Protein AF-A0A163W159-F1 (afdb_monomer)

Sequence (85 aa):
MDYDAHERTYEGFINFSKVGTIAVLTIVVCLIMFSFGGTAAIVFGWLMLIATMAASAIGLALGASGWIPPTIVFVLTGILAILTV

pLDDT: mean 96.31, std 3.41, range [77.31, 98.81]

Mean predicted aligned error: 2.77 Å

Structure (mmCIF, N/CA/C/O backbone):
data_AF-A0A163W159-F1
#
_entry.id   AF-A0A163W159-F1
#
loop_
_atom_site.group_PDB
_atom_site.id
_atom_site.type_symbol
_atom_site.label_atom_id
_atom_site.label_alt_id
_atom_site.label_comp_id
_atom_site.label_asym_id
_atom_site.label_entity_id
_atom_site.label_seq_id
_atom_site.pdbx_PDB_ins_code
_atom_site.Cartn_x
_atom_site.Cartn_y
_atom_site.Cartn_z
_atom_site.occupancy
_atom_site.B_iso_or_equiv
_atom_site.auth_seq_id
_atom_site.auth_comp_id
_atom_site.auth_asym_id
_atom_site.auth_atom_id
_atom_site.pdbx_PDB_model_num
ATOM 1 N N . MET A 1 1 ? -28.887 12.222 23.653 1.00 77.31 1 MET A N 1
ATOM 2 C CA . MET A 1 1 ? -28.394 11.920 22.295 1.00 77.31 1 MET A CA 1
ATOM 3 C C . MET A 1 1 ? -27.219 10.976 22.486 1.00 77.31 1 MET A C 1
ATOM 5 O O . MET A 1 1 ? -26.433 11.233 23.389 1.00 77.31 1 MET A O 1
ATOM 9 N N . ASP A 1 2 ? -27.200 9.838 21.793 1.00 87.94 2 ASP A N 1
ATOM 10 C CA . ASP A 1 2 ? -26.193 8.783 21.989 1.00 87.94 2 ASP A CA 1
ATOM 11 C C . ASP A 1 2 ? -24.874 9.194 21.317 1.00 87.94 2 ASP A C 1
ATOM 13 O O . ASP A 1 2 ? -24.626 8.896 20.148 1.00 87.94 2 ASP A O 1
ATOM 17 N N . TYR A 1 3 ? -24.077 9.981 22.042 1.00 91.56 3 TYR A N 1
ATOM 18 C CA . TYR A 1 3 ? -22.806 10.513 21.553 1.00 91.56 3 TYR A CA 1
ATOM 19 C C . TYR A 1 3 ? -21.776 9.412 21.285 1.00 91.56 3 TYR A C 1
ATOM 21 O O . TYR A 1 3 ? -21.020 9.531 20.324 1.00 91.56 3 TYR A O 1
ATOM 29 N N . ASP A 1 4 ? -21.807 8.318 22.046 1.00 90.69 4 ASP A N 1
ATOM 30 C CA . ASP A 1 4 ? -20.853 7.213 21.918 1.00 90.69 4 ASP A CA 1
ATOM 31 C C . ASP A 1 4 ? -20.988 6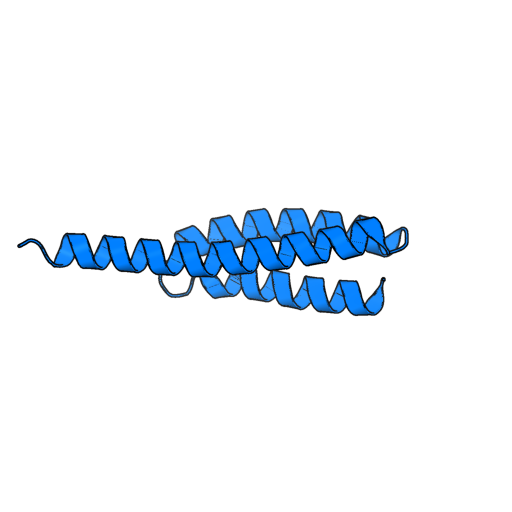.524 20.550 1.00 90.69 4 ASP A C 1
ATOM 33 O O . ASP A 1 4 ? -20.000 6.224 19.870 1.00 90.69 4 ASP A O 1
ATOM 37 N N . ALA A 1 5 ? -22.226 6.320 20.087 1.00 91.12 5 ALA A N 1
ATOM 38 C CA . ALA A 1 5 ? -22.484 5.776 18.756 1.00 91.12 5 ALA A CA 1
ATOM 39 C C . ALA A 1 5 ? -22.042 6.729 17.625 1.00 91.12 5 ALA A C 1
ATOM 41 O O . ALA A 1 5 ? -21.533 6.273 16.590 1.00 91.12 5 ALA A O 1
ATOM 42 N N . HIS A 1 6 ? -22.213 8.042 17.813 1.00 93.31 6 HIS A N 1
ATOM 43 C CA . HIS A 1 6 ? -21.762 9.052 16.854 1.00 93.31 6 HIS A CA 1
ATOM 44 C C . HIS A 1 6 ? -20.238 9.125 16.768 1.00 93.31 6 HIS A C 1
ATOM 46 O O . HIS A 1 6 ? -19.698 9.136 15.660 1.00 93.31 6 HIS A O 1
ATOM 52 N N . GLU A 1 7 ? -19.549 9.121 17.906 1.00 93.25 7 GLU A N 1
ATOM 53 C CA . GLU A 1 7 ? -18.092 9.203 17.969 1.00 93.25 7 GLU A CA 1
ATOM 54 C C . GLU A 1 7 ? -17.441 7.983 17.311 1.00 93.25 7 GLU A C 1
ATOM 56 O O . GLU A 1 7 ? -16.610 8.138 16.416 1.00 93.25 7 GLU A O 1
ATOM 61 N N . ARG A 1 8 ? -17.934 6.770 17.597 1.00 91.38 8 ARG A N 1
ATOM 62 C CA . ARG A 1 8 ? -17.453 5.541 16.940 1.00 91.38 8 ARG A CA 1
ATOM 63 C C . ARG A 1 8 ? -17.602 5.580 15.415 1.00 91.38 8 ARG A C 1
ATOM 65 O O . ARG A 1 8 ? -16.731 5.111 14.682 1.00 91.38 8 ARG A O 1
ATOM 72 N N . THR A 1 9 ? -18.715 6.121 14.920 1.00 93.06 9 THR A N 1
ATOM 73 C CA . THR A 1 9 ? -18.951 6.242 13.471 1.00 93.06 9 THR A CA 1
ATOM 74 C C . THR A 1 9 ? -18.025 7.286 12.849 1.00 93.06 9 THR A C 1
ATOM 76 O O . THR A 1 9 ? -17.477 7.062 11.769 1.00 93.06 9 THR A O 1
ATOM 79 N N . TYR A 1 10 ? -17.820 8.409 13.541 1.00 93.75 10 TYR A N 1
ATOM 80 C CA . TYR A 1 10 ? -16.916 9.470 13.113 1.00 93.75 10 TYR A CA 1
ATOM 81 C C . TYR A 1 10 ? -15.466 8.979 13.026 1.00 93.75 10 TYR A C 1
ATOM 83 O O . TYR A 1 10 ? -14.813 9.176 12.003 1.00 93.75 10 TYR A O 1
ATOM 91 N N . GLU A 1 11 ? -14.977 8.261 14.037 1.00 93.81 11 GLU A N 1
ATOM 92 C CA . GLU A 1 11 ? -13.639 7.661 14.015 1.00 93.81 11 GLU A CA 1
ATOM 93 C C . GLU A 1 11 ? -13.467 6.677 12.850 1.00 93.81 11 GLU A C 1
ATOM 95 O O . GLU A 1 11 ? -12.454 6.717 12.142 1.00 93.81 11 GLU A O 1
ATOM 100 N N . GLY A 1 12 ? -14.481 5.842 12.595 1.00 93.94 12 GLY A N 1
ATOM 101 C CA . GLY A 1 12 ? -14.505 4.935 11.448 1.00 93.94 12 GLY A CA 1
ATOM 102 C C . GLY A 1 12 ? -14.431 5.676 10.110 1.00 93.94 12 GLY A C 1
ATOM 103 O O . GLY A 1 12 ? -13.623 5.323 9.249 1.00 93.94 12 GLY A O 1
ATOM 104 N N . PHE A 1 13 ? -15.215 6.746 9.950 1.00 95.62 13 PHE A N 1
ATOM 105 C CA . PHE A 1 13 ? -15.189 7.601 8.762 1.00 95.62 13 PHE A CA 1
ATOM 106 C C . PHE A 1 13 ? -13.820 8.262 8.552 1.00 95.62 13 PHE A C 1
ATOM 108 O O . PHE A 1 13 ? -13.304 8.281 7.431 1.00 95.62 13 PHE A O 1
ATOM 115 N N . ILE A 1 14 ? -13.201 8.769 9.621 1.00 96.31 14 ILE A N 1
ATOM 116 C CA . ILE A 1 14 ? -11.872 9.385 9.557 1.00 96.31 14 ILE A CA 1
ATOM 117 C C . ILE A 1 14 ? -10.811 8.355 9.158 1.00 96.31 14 ILE A C 1
ATOM 119 O O . ILE A 1 14 ? -9.974 8.656 8.304 1.00 96.31 14 ILE A O 1
ATOM 123 N N . ASN A 1 15 ? -10.841 7.140 9.717 1.00 96.38 15 ASN A N 1
ATOM 124 C CA . ASN A 1 15 ? -9.905 6.089 9.315 1.00 96.38 15 ASN A CA 1
ATOM 125 C C . ASN A 1 15 ? -10.099 5.695 7.843 1.00 96.38 15 ASN A C 1
ATOM 127 O O . ASN A 1 15 ? -9.134 5.682 7.078 1.00 96.38 15 ASN A O 1
ATOM 131 N N . PHE A 1 16 ? -11.345 5.458 7.419 1.00 96.69 16 PHE A N 1
ATOM 132 C CA . PHE A 1 16 ? -11.663 5.142 6.025 1.00 96.69 16 PHE A CA 1
ATOM 133 C C . PHE A 1 16 ? -11.172 6.231 5.067 1.00 96.69 16 PHE A C 1
ATOM 135 O O . PHE A 1 16 ? -10.541 5.926 4.059 1.00 96.69 16 PHE A O 1
ATOM 142 N N . SER A 1 17 ? -11.390 7.502 5.410 1.00 97.38 17 SER A N 1
ATOM 143 C CA . SER A 1 17 ? -10.961 8.638 4.589 1.00 97.38 17 SER A CA 1
ATOM 144 C C . SER A 1 17 ? -9.438 8.707 4.455 1.00 97.38 17 SER A C 1
ATOM 146 O O . SER A 1 17 ? -8.929 8.901 3.350 1.00 97.38 17 SER A O 1
ATOM 148 N N . LYS A 1 18 ? -8.692 8.495 5.549 1.00 97.38 18 LYS A N 1
ATOM 149 C CA . LYS A 1 18 ? -7.219 8.451 5.526 1.00 97.38 18 LYS A CA 1
ATOM 150 C C . LYS A 1 18 ? -6.716 7.304 4.649 1.00 97.38 18 LYS A C 1
ATOM 152 O O . LYS A 1 18 ? -5.952 7.538 3.715 1.00 97.38 18 LYS A O 1
ATOM 157 N N . VAL A 1 19 ? -7.175 6.080 4.920 1.00 98.19 19 VAL A N 1
ATOM 158 C CA . VAL A 1 19 ? -6.766 4.872 4.185 1.00 98.19 19 VAL A CA 1
ATOM 159 C C . VAL A 1 19 ? -7.131 4.977 2.705 1.00 98.19 19 VAL A C 1
ATOM 161 O O . VAL A 1 19 ? -6.288 4.712 1.850 1.00 98.19 19 VAL A O 1
ATOM 164 N N . GLY A 1 20 ? -8.357 5.402 2.396 1.00 97.69 20 GLY A N 1
ATOM 165 C CA . GLY A 1 20 ? -8.850 5.560 1.031 1.00 97.69 20 GLY A CA 1
ATOM 166 C C . GLY A 1 20 ? -8.073 6.611 0.243 1.00 97.69 20 GLY A C 1
ATOM 167 O O . GLY A 1 20 ? -7.685 6.354 -0.894 1.00 97.69 20 GLY A O 1
ATOM 168 N N . THR A 1 21 ? -7.760 7.756 0.857 1.00 98.38 21 THR A N 1
ATOM 169 C CA . THR A 1 21 ? -6.948 8.802 0.213 1.00 98.38 21 THR A CA 1
ATOM 170 C C . THR A 1 21 ? -5.568 8.270 -0.170 1.00 98.38 21 THR A C 1
ATOM 172 O O . THR A 1 21 ? -5.139 8.424 -1.312 1.00 98.38 21 THR A O 1
ATOM 175 N N . ILE A 1 22 ? -4.886 7.588 0.755 1.00 98.50 22 ILE A N 1
ATOM 176 C CA . ILE A 1 22 ? -3.556 7.019 0.496 1.00 98.50 22 ILE A CA 1
ATOM 177 C C . ILE A 1 22 ? -3.624 5.922 -0.576 1.00 98.50 22 ILE A C 1
ATOM 179 O O . ILE A 1 22 ? -2.754 5.850 -1.447 1.00 98.50 22 ILE A O 1
ATOM 183 N N . ALA A 1 23 ? -4.671 5.093 -0.555 1.00 98.50 23 ALA A N 1
ATOM 184 C CA . ALA A 1 23 ? -4.883 4.059 -1.562 1.00 98.50 23 ALA A CA 1
ATOM 185 C C . ALA A 1 23 ? -5.019 4.662 -2.966 1.00 98.50 23 ALA A C 1
ATOM 187 O O . ALA A 1 23 ? -4.325 4.231 -3.883 1.00 98.50 23 ALA A O 1
ATOM 188 N N . VAL A 1 24 ? -5.846 5.702 -3.121 1.00 98.69 24 VAL A N 1
ATOM 189 C CA . VAL A 1 24 ? -6.031 6.401 -4.403 1.00 98.69 24 VAL A CA 1
ATOM 190 C C . VAL A 1 24 ? -4.722 7.018 -4.886 1.00 98.69 24 VAL A C 1
ATOM 192 O O . VAL A 1 24 ? -4.360 6.828 -6.045 1.00 98.69 24 VAL A O 1
ATOM 195 N N . LEU A 1 25 ? -3.976 7.700 -4.011 1.00 98.75 25 LEU A N 1
ATOM 196 C CA . LEU A 1 25 ? -2.668 8.257 -4.370 1.00 98.75 25 LEU A CA 1
ATOM 197 C C . LEU A 1 25 ? -1.703 7.167 -4.846 1.00 98.75 25 LEU A C 1
ATOM 199 O O . LEU A 1 25 ? -1.035 7.342 -5.861 1.00 98.75 25 LEU A O 1
ATOM 203 N N . THR A 1 26 ? -1.669 6.023 -4.162 1.00 98.81 26 THR A N 1
ATOM 204 C CA . THR A 1 26 ? -0.807 4.904 -4.565 1.00 98.81 26 THR A CA 1
ATOM 205 C C . THR A 1 26 ? -1.223 4.327 -5.915 1.00 98.81 26 THR A C 1
ATOM 207 O O . THR A 1 26 ? -0.365 4.085 -6.758 1.00 98.81 26 THR A O 1
ATOM 210 N N . ILE A 1 27 ? -2.529 4.183 -6.167 1.00 98.75 27 ILE A N 1
ATOM 211 C CA . ILE A 1 27 ? -3.055 3.733 -7.463 1.00 98.75 27 ILE A CA 1
ATOM 212 C C . ILE A 1 27 ? -2.629 4.690 -8.580 1.00 98.75 27 ILE A C 1
ATOM 214 O O . ILE A 1 27 ? -2.192 4.230 -9.630 1.00 98.75 27 ILE A O 1
ATOM 218 N N . VAL A 1 28 ? -2.698 6.006 -8.358 1.00 98.69 28 VAL A N 1
ATOM 219 C CA . VAL A 1 28 ? -2.234 6.998 -9.342 1.00 98.69 28 VAL A CA 1
ATOM 220 C C . VAL A 1 28 ? -0.741 6.827 -9.637 1.00 98.69 28 VAL A C 1
ATOM 222 O O . VAL A 1 28 ? -0.354 6.857 -10.803 1.00 98.69 28 VAL A O 1
ATOM 225 N N . VAL A 1 29 ? 0.097 6.576 -8.627 1.00 98.62 29 VAL A N 1
ATOM 226 C CA . VAL A 1 29 ? 1.527 6.299 -8.852 1.00 98.62 29 VAL A CA 1
ATOM 227 C C . VAL A 1 29 ? 1.728 4.992 -9.628 1.00 98.62 29 VAL A C 1
ATOM 229 O O . VAL A 1 29 ? 2.514 4.968 -10.571 1.00 98.62 29 VAL A O 1
ATOM 232 N N . CYS A 1 30 ? 0.979 3.928 -9.324 1.00 98.62 30 CYS A N 1
ATOM 233 C CA . CYS A 1 30 ? 1.025 2.697 -10.120 1.00 98.62 30 CYS A CA 1
ATOM 234 C C . CYS A 1 30 ? 0.622 2.947 -11.582 1.00 98.62 30 CYS A C 1
ATOM 236 O O . CYS A 1 30 ? 1.275 2.440 -12.489 1.00 98.62 30 CYS A O 1
ATOM 238 N N . LEU A 1 31 ? -0.407 3.766 -11.835 1.00 98.56 31 LEU A N 1
ATOM 239 C CA . LEU A 1 31 ? -0.804 4.147 -13.195 1.00 98.56 31 LEU A CA 1
ATOM 240 C C . LEU A 1 31 ? 0.316 4.892 -13.934 1.00 98.56 31 LEU A C 1
ATOM 242 O O . LEU A 1 31 ? 0.516 4.644 -15.124 1.00 98.56 31 LEU A O 1
ATOM 246 N N . ILE A 1 32 ? 1.077 5.750 -13.245 1.00 98.38 32 ILE A N 1
ATOM 247 C CA . ILE A 1 32 ? 2.278 6.389 -13.805 1.00 98.38 32 ILE A CA 1
ATOM 248 C C . ILE A 1 32 ? 3.313 5.322 -14.185 1.00 98.38 32 ILE A C 1
ATOM 250 O O . ILE A 1 32 ? 3.791 5.323 -15.318 1.00 98.38 32 ILE A O 1
ATOM 254 N N . MET A 1 33 ? 3.603 4.375 -13.285 1.00 98.50 33 MET A N 1
ATOM 255 C CA . MET A 1 33 ? 4.551 3.282 -13.545 1.00 98.50 33 MET A CA 1
ATOM 256 C C . MET A 1 33 ? 4.145 2.425 -14.750 1.00 98.50 33 MET A C 1
ATOM 258 O O . MET A 1 33 ? 5.000 2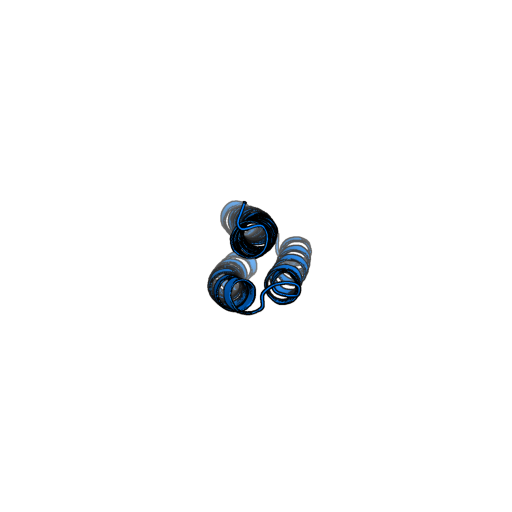.060 -15.554 1.00 98.50 33 MET A O 1
ATOM 262 N N . PHE A 1 34 ? 2.850 2.140 -14.910 1.00 98.31 34 PHE A N 1
ATOM 263 C CA . PHE A 1 34 ? 2.332 1.382 -16.051 1.00 98.31 34 PHE A CA 1
ATOM 264 C C . PHE A 1 34 ? 2.368 2.155 -17.370 1.00 98.31 34 PHE A C 1
ATOM 266 O O . PHE A 1 34 ? 2.537 1.546 -18.422 1.00 98.31 34 PHE A O 1
ATOM 273 N N . SER A 1 35 ? 2.170 3.474 -17.323 1.00 98.00 35 SER A N 1
ATOM 274 C CA . SER A 1 35 ? 2.017 4.296 -18.530 1.00 98.00 35 SER A CA 1
ATOM 275 C C . SER A 1 35 ? 3.349 4.802 -19.076 1.00 98.00 35 SER A C 1
ATOM 277 O O . SER A 1 35 ? 3.487 4.962 -20.286 1.00 98.00 35 SER A O 1
ATOM 279 N N . PHE A 1 36 ? 4.311 5.075 -18.192 1.00 97.06 36 PHE A N 1
ATOM 280 C CA . PHE A 1 36 ? 5.552 5.769 -18.545 1.00 97.06 36 PHE A CA 1
ATOM 281 C C . PHE A 1 36 ? 6.823 4.958 -18.267 1.00 97.06 36 PHE A C 1
ATOM 283 O O . PHE A 1 36 ? 7.884 5.345 -18.743 1.00 97.06 36 PHE A O 1
ATOM 290 N N . GLY A 1 37 ? 6.742 3.849 -17.527 1.00 94.56 37 GLY A N 1
ATOM 291 C CA . GLY A 1 37 ? 7.911 3.046 -17.167 1.00 94.56 37 GLY A CA 1
ATOM 292 C C . GLY A 1 37 ? 8.188 1.856 -18.096 1.00 94.56 37 GLY A C 1
ATOM 293 O O . GLY A 1 37 ? 7.368 1.467 -18.927 1.00 94.56 37 GLY A O 1
ATOM 294 N N . GLY A 1 38 ? 9.368 1.247 -17.933 1.00 93.81 38 GLY A N 1
ATOM 295 C CA . GLY A 1 38 ? 9.761 0.015 -18.633 1.00 93.81 38 GLY A CA 1
ATOM 296 C C . GLY A 1 38 ? 9.262 -1.272 -17.955 1.00 93.81 38 GLY A C 1
ATOM 297 O O . GLY A 1 38 ? 8.492 -1.242 -16.998 1.00 93.81 38 GLY A O 1
ATOM 298 N N . THR A 1 39 ? 9.756 -2.437 -18.395 1.00 97.50 39 THR A N 1
ATOM 299 C CA . THR A 1 39 ? 9.344 -3.755 -17.860 1.00 97.50 39 THR A CA 1
ATOM 300 C C . THR A 1 39 ? 9.425 -3.844 -16.332 1.00 97.50 39 THR A C 1
ATOM 302 O O . THR A 1 39 ? 8.519 -4.383 -15.699 1.00 97.50 39 THR A O 1
ATOM 305 N N . ALA A 1 40 ? 10.483 -3.292 -15.725 1.00 97.06 40 ALA A N 1
ATOM 306 C CA . ALA A 1 40 ? 10.649 -3.287 -14.2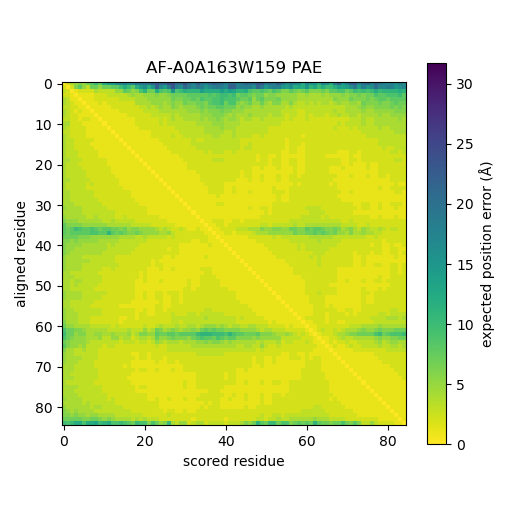71 1.00 97.06 40 ALA A CA 1
ATOM 307 C C . ALA A 1 40 ? 9.539 -2.490 -13.565 1.00 97.06 40 ALA A C 1
ATOM 309 O O . ALA A 1 40 ? 8.943 -2.992 -12.613 1.00 97.06 40 ALA A O 1
ATOM 310 N N . ALA A 1 41 ? 9.215 -1.292 -14.062 1.00 97.62 41 ALA A N 1
ATOM 311 C CA . ALA A 1 41 ? 8.146 -0.458 -13.519 1.00 97.62 41 ALA A CA 1
ATOM 312 C C . ALA A 1 41 ? 6.778 -1.148 -13.623 1.00 97.62 41 ALA A C 1
ATOM 314 O O . ALA A 1 41 ? 5.997 -1.101 -12.680 1.00 97.62 41 ALA A O 1
ATOM 315 N N . ILE A 1 42 ? 6.507 -1.863 -14.720 1.00 98.12 42 ILE A N 1
ATOM 316 C CA . ILE A 1 42 ? 5.254 -2.615 -14.883 1.00 98.12 42 ILE A CA 1
ATOM 317 C C . ILE A 1 42 ? 5.148 -3.747 -13.854 1.00 98.12 42 ILE A C 1
ATOM 319 O O . ILE A 1 42 ? 4.109 -3.903 -13.211 1.00 98.12 42 ILE A O 1
ATOM 323 N N . VAL A 1 43 ? 6.214 -4.530 -13.662 1.00 98.38 43 VAL A N 1
ATOM 324 C CA . VAL A 1 43 ? 6.218 -5.626 -12.678 1.00 98.38 43 VAL A CA 1
ATOM 325 C C . VAL A 1 43 ? 6.029 -5.080 -11.263 1.00 98.38 43 VAL A C 1
ATOM 327 O O . VAL A 1 43 ? 5.155 -5.552 -10.533 1.00 98.38 43 VAL A O 1
ATOM 330 N N . PHE A 1 44 ? 6.798 -4.058 -10.882 1.00 98.31 44 PHE A N 1
ATOM 331 C CA . PHE A 1 44 ? 6.662 -3.443 -9.564 1.00 98.31 44 PHE A CA 1
ATOM 332 C C . PHE A 1 44 ? 5.311 -2.751 -9.380 1.00 98.31 44 PHE A C 1
ATOM 334 O O . PHE A 1 44 ? 4.734 -2.872 -8.306 1.00 98.31 44 PHE A O 1
ATOM 341 N N . GLY A 1 45 ? 4.752 -2.111 -10.407 1.00 98.31 45 GLY A N 1
ATOM 342 C CA . GLY A 1 45 ? 3.427 -1.495 -10.340 1.00 98.31 45 GLY A CA 1
ATOM 343 C C . GLY A 1 45 ? 2.331 -2.502 -9.978 1.00 98.31 45 GLY A C 1
ATOM 344 O O . GLY A 1 45 ? 1.475 -2.205 -9.147 1.00 98.31 45 GLY A O 1
ATOM 345 N N . TRP A 1 46 ? 2.383 -3.726 -10.518 1.00 98.50 46 TRP A N 1
ATOM 346 C CA . TRP A 1 46 ? 1.447 -4.792 -10.140 1.00 98.50 46 TRP A CA 1
ATOM 347 C C . TRP A 1 46 ? 1.653 -5.267 -8.702 1.00 98.50 46 TRP A C 1
ATOM 349 O O . TRP A 1 46 ? 0.679 -5.409 -7.960 1.00 98.50 46 TRP A O 1
ATOM 359 N N . LEU A 1 47 ? 2.908 -5.476 -8.290 1.00 98.62 47 LEU A N 1
ATOM 360 C CA .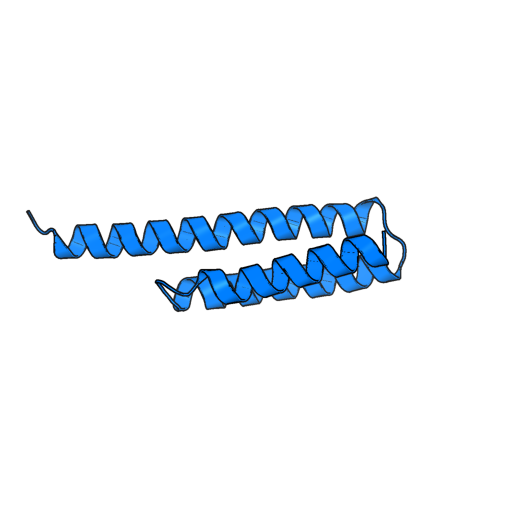 LEU A 1 47 ? 3.232 -5.864 -6.915 1.00 98.62 47 LEU A CA 1
ATOM 361 C C . LEU A 1 47 ? 2.742 -4.814 -5.912 1.00 98.62 47 LEU A C 1
ATOM 363 O O . LEU A 1 47 ? 2.108 -5.163 -4.915 1.00 98.62 47 LEU A O 1
ATOM 367 N N . MET A 1 48 ? 2.976 -3.535 -6.202 1.00 98.62 48 MET A N 1
ATOM 368 C CA . MET A 1 48 ? 2.558 -2.431 -5.345 1.00 98.62 48 MET A CA 1
ATOM 369 C C . MET A 1 48 ? 1.042 -2.241 -5.342 1.00 98.62 48 MET A C 1
ATOM 371 O O . MET A 1 48 ? 0.480 -1.994 -4.282 1.00 98.62 48 MET A O 1
ATOM 375 N N . LEU A 1 49 ? 0.350 -2.447 -6.469 1.00 98.56 49 LEU A N 1
ATOM 376 C CA . LEU A 1 49 ? -1.114 -2.407 -6.509 1.00 98.56 49 LEU A CA 1
ATOM 377 C C . LEU A 1 49 ? -1.731 -3.477 -5.593 1.00 98.56 49 LEU A C 1
ATOM 379 O O . LEU A 1 49 ? -2.624 -3.176 -4.801 1.00 98.56 49 LEU A O 1
ATOM 383 N N . ILE A 1 50 ? -1.226 -4.713 -5.652 1.00 98.62 50 ILE A N 1
ATOM 384 C CA . ILE A 1 50 ? -1.671 -5.801 -4.767 1.00 98.62 50 ILE A CA 1
ATOM 385 C C . ILE A 1 50 ? -1.344 -5.467 -3.305 1.00 98.62 50 ILE A C 1
ATOM 387 O O . ILE A 1 50 ? -2.195 -5.633 -2.427 1.00 98.62 50 ILE A O 1
ATOM 391 N N . ALA A 1 51 ? -0.140 -4.949 -3.043 1.00 98.56 51 ALA A N 1
ATOM 392 C CA . ALA A 1 51 ? 0.264 -4.520 -1.709 1.00 98.56 51 ALA A CA 1
ATOM 393 C C . ALA A 1 51 ? -0.645 -3.407 -1.162 1.00 98.56 51 ALA A C 1
ATOM 395 O O . ALA A 1 51 ? -1.010 -3.461 0.009 1.00 98.56 51 ALA A O 1
ATOM 396 N N . THR A 1 52 ? -1.075 -2.447 -1.989 1.00 98.44 52 THR A N 1
ATOM 397 C CA . THR A 1 52 ? -2.030 -1.399 -1.597 1.00 98.44 52 THR A CA 1
ATOM 398 C C . THR A 1 52 ? -3.372 -1.998 -1.214 1.00 98.44 52 THR A C 1
ATOM 400 O O . THR A 1 52 ? -3.898 -1.639 -0.167 1.00 98.44 52 THR A O 1
ATOM 403 N N . MET A 1 53 ? -3.907 -2.948 -1.987 1.00 98.19 53 MET A N 1
ATOM 404 C CA . MET A 1 53 ? -5.179 -3.598 -1.646 1.00 98.19 53 MET A CA 1
ATOM 405 C C . MET A 1 53 ? -5.104 -4.312 -0.290 1.00 98.19 53 MET A C 1
ATOM 407 O O . MET A 1 53 ? -5.985 -4.140 0.555 1.00 98.19 53 MET A O 1
ATOM 411 N N . ALA A 1 54 ? -4.025 -5.063 -0.052 1.00 98.25 54 ALA A N 1
ATOM 412 C CA . ALA A 1 54 ? -3.799 -5.746 1.218 1.00 98.25 54 ALA A CA 1
ATOM 413 C C . ALA A 1 54 ? -3.596 -4.755 2.379 1.00 98.25 54 ALA A C 1
ATOM 415 O O . ALA A 1 54 ? -4.232 -4.880 3.426 1.00 98.25 54 ALA A O 1
ATOM 416 N N . ALA A 1 55 ? -2.755 -3.738 2.193 1.00 97.94 55 ALA A N 1
ATOM 417 C CA . ALA A 1 55 ? -2.459 -2.739 3.213 1.00 97.94 55 ALA A CA 1
ATOM 418 C C . ALA A 1 55 ? -3.676 -1.872 3.555 1.00 97.94 55 ALA A C 1
ATOM 420 O O . ALA A 1 55 ? -3.872 -1.539 4.721 1.00 97.94 55 ALA A O 1
ATOM 421 N N . SER A 1 56 ? -4.525 -1.548 2.577 1.00 97.56 56 SER A N 1
ATOM 422 C CA . SER A 1 56 ? -5.790 -0.855 2.810 1.00 97.56 56 SER A CA 1
ATOM 423 C C . SER A 1 56 ? -6.773 -1.721 3.593 1.00 97.56 56 SER A C 1
ATOM 425 O O . SER A 1 56 ? -7.373 -1.223 4.541 1.00 97.56 56 SER A O 1
ATOM 427 N N . ALA A 1 57 ? -6.900 -3.014 3.277 1.00 96.81 57 ALA A N 1
ATOM 428 C CA . ALA A 1 57 ? -7.744 -3.925 4.053 1.00 96.81 57 ALA A CA 1
ATOM 429 C C . ALA A 1 57 ? -7.280 -4.028 5.519 1.00 96.81 57 ALA A C 1
ATOM 431 O O . ALA A 1 57 ? -8.092 -3.912 6.437 1.00 96.81 57 ALA A O 1
ATOM 432 N N . ILE A 1 58 ? -5.966 -4.158 5.741 1.00 96.62 58 ILE A N 1
ATOM 433 C CA . ILE A 1 58 ? -5.365 -4.141 7.083 1.00 96.62 58 ILE A CA 1
ATOM 434 C C . ILE A 1 58 ? -5.616 -2.789 7.770 1.00 96.62 58 ILE A C 1
ATOM 436 O O . ILE A 1 58 ? -6.014 -2.745 8.931 1.00 96.62 58 ILE A O 1
ATOM 440 N N . GLY A 1 59 ? -5.431 -1.680 7.053 1.00 95.38 59 GLY A N 1
ATOM 441 C CA . GLY A 1 59 ? -5.626 -0.331 7.579 1.00 95.38 59 GLY A CA 1
ATOM 442 C C . GLY A 1 59 ? -7.055 -0.066 8.051 1.00 95.38 59 GLY A C 1
ATOM 443 O O . GLY A 1 59 ? -7.267 0.510 9.117 1.00 95.38 59 GLY A O 1
ATOM 444 N N . LEU A 1 60 ? -8.053 -0.557 7.318 1.00 95.00 60 LEU A N 1
ATOM 445 C CA . LEU A 1 60 ? -9.452 -0.446 7.731 1.00 95.00 60 LEU A CA 1
ATOM 446 C C . LEU A 1 60 ? -9.746 -1.217 9.029 1.00 95.00 60 LEU A C 1
ATOM 448 O O . LEU A 1 60 ? -10.578 -0.768 9.814 1.00 95.00 60 LEU A O 1
ATOM 452 N N . ALA A 1 61 ? -9.032 -2.314 9.298 1.00 93.38 61 ALA A N 1
ATOM 453 C CA . ALA A 1 61 ? -9.195 -3.114 10.514 1.00 93.38 61 ALA A CA 1
ATOM 454 C C . ALA A 1 61 ? -8.467 -2.548 11.755 1.00 93.38 61 ALA A C 1
ATOM 456 O O . ALA A 1 61 ? -8.811 -2.909 12.877 1.00 93.38 61 ALA A O 1
ATOM 457 N N . LEU A 1 62 ? -7.473 -1.667 11.582 1.00 90.88 62 LEU A N 1
ATOM 458 C CA . LEU A 1 62 ? -6.594 -1.177 12.662 1.00 90.88 62 LEU A CA 1
ATOM 459 C C . LEU A 1 62 ? -7.050 0.133 13.338 1.00 90.88 62 LEU A C 1
ATOM 461 O O . LEU A 1 62 ? -6.362 0.637 14.228 1.00 90.88 62 LEU A O 1
ATOM 465 N N . GLY A 1 63 ? -8.185 0.709 12.933 1.00 88.88 63 GLY A N 1
ATOM 466 C CA . GLY A 1 63 ? -8.731 1.922 13.554 1.00 88.88 63 GLY A CA 1
ATOM 467 C C . GLY A 1 63 ? -7.776 3.121 13.472 1.00 88.88 63 GLY A C 1
ATOM 468 O O . GLY A 1 63 ? -7.295 3.462 12.396 1.00 88.88 63 GLY A O 1
ATOM 469 N N . ALA A 1 64 ? -7.480 3.775 14.599 1.00 88.69 64 ALA A N 1
ATOM 470 C CA . ALA A 1 64 ? -6.743 5.048 14.634 1.00 88.69 64 ALA A CA 1
ATOM 471 C C . ALA A 1 64 ? -5.364 5.023 13.933 1.00 88.69 64 ALA A C 1
ATOM 473 O O . ALA A 1 64 ? -4.962 6.017 13.321 1.00 88.69 64 ALA A O 1
ATOM 474 N N . SER A 1 65 ? -4.663 3.886 13.975 1.00 93.56 65 SER A N 1
ATOM 475 C CA . SER A 1 65 ? -3.344 3.688 13.347 1.00 93.56 65 SER A CA 1
ATOM 476 C C . SER A 1 65 ? -3.420 3.042 11.959 1.00 93.56 65 SER A C 1
ATOM 478 O O . SER A 1 65 ? -2.395 2.718 11.359 1.00 93.56 65 SER A O 1
ATOM 480 N N . GLY A 1 66 ? -4.630 2.874 11.422 1.00 94.00 66 GLY A N 1
ATOM 481 C CA . GLY A 1 66 ? -4.899 2.202 10.154 1.00 94.00 66 GLY A CA 1
ATOM 482 C C . GLY A 1 66 ? -4.266 2.844 8.925 1.00 94.00 66 GLY A C 1
ATOM 483 O O . GLY A 1 66 ? -4.048 2.186 7.913 1.00 94.00 66 GLY A O 1
ATOM 484 N N . TRP A 1 67 ? -3.887 4.113 9.017 1.00 95.88 67 TRP A N 1
ATOM 485 C CA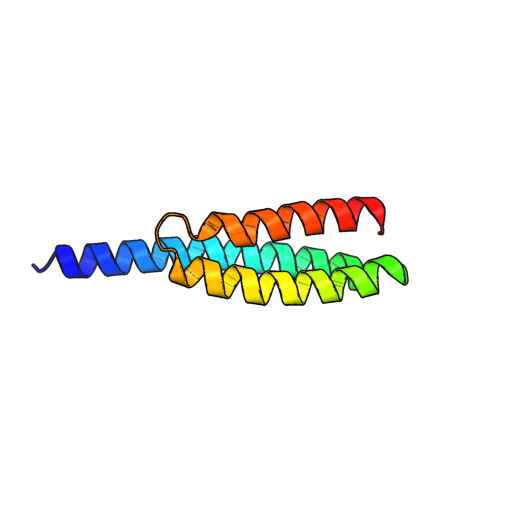 . TRP A 1 67 ? -3.211 4.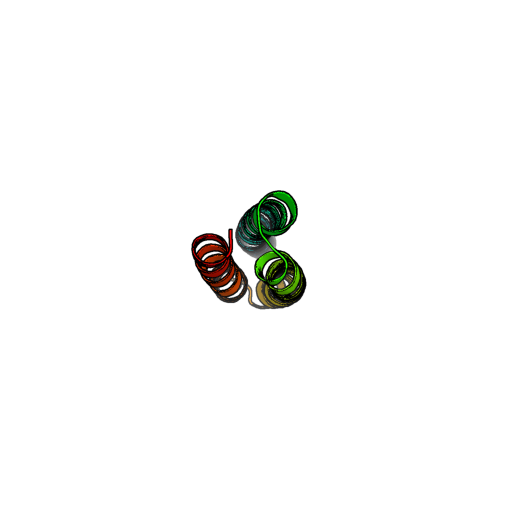835 7.945 1.00 95.88 67 TRP A CA 1
ATOM 486 C C . TRP A 1 67 ? -1.744 4.410 7.743 1.00 95.88 67 TRP A C 1
ATOM 488 O O . TRP A 1 67 ? -1.187 4.663 6.673 1.00 95.88 67 TRP A O 1
ATOM 498 N N . ILE A 1 68 ? -1.105 3.761 8.726 1.00 97.25 68 ILE A N 1
ATOM 499 C CA . ILE A 1 68 ? 0.331 3.439 8.675 1.00 97.25 68 ILE A CA 1
ATOM 500 C C . ILE A 1 68 ? 0.655 2.412 7.574 1.00 97.25 68 ILE A C 1
ATOM 502 O O . ILE A 1 68 ? 1.476 2.739 6.713 1.00 97.25 68 ILE A O 1
ATOM 506 N N . PRO A 1 69 ? 0.024 1.216 7.516 1.00 97.44 69 PRO A N 1
ATOM 507 C CA . PRO A 1 69 ? 0.326 0.241 6.466 1.00 97.44 69 PRO A CA 1
ATOM 508 C C . PRO A 1 69 ? 0.190 0.784 5.032 1.00 97.44 69 PRO A C 1
ATOM 510 O O . PRO A 1 69 ? 1.151 0.648 4.273 1.00 97.44 69 PRO A O 1
ATOM 513 N N . PRO A 1 70 ? -0.924 1.436 4.626 1.00 97.56 70 PRO A N 1
ATOM 514 C CA . PRO A 1 70 ? -1.039 1.956 3.266 1.00 97.56 70 PRO A CA 1
ATOM 515 C C . PRO A 1 70 ? -0.041 3.090 2.991 1.00 97.56 70 PRO A C 1
ATOM 517 O O . PRO A 1 70 ? 0.424 3.211 1.862 1.00 97.56 70 PRO A O 1
ATOM 520 N N . THR A 1 71 ? 0.358 3.878 4.001 1.00 98.31 71 THR A N 1
ATOM 521 C CA . THR A 1 71 ? 1.387 4.925 3.829 1.00 98.31 71 THR A CA 1
ATOM 522 C C . THR A 1 71 ? 2.754 4.330 3.516 1.00 98.31 71 THR A C 1
ATOM 524 O O . THR A 1 71 ? 3.457 4.843 2.650 1.00 98.31 71 THR A O 1
ATOM 527 N N . ILE A 1 72 ? 3.132 3.232 4.177 1.00 98.38 72 ILE A N 1
ATOM 528 C CA . ILE A 1 72 ? 4.395 2.539 3.887 1.00 98.38 72 ILE A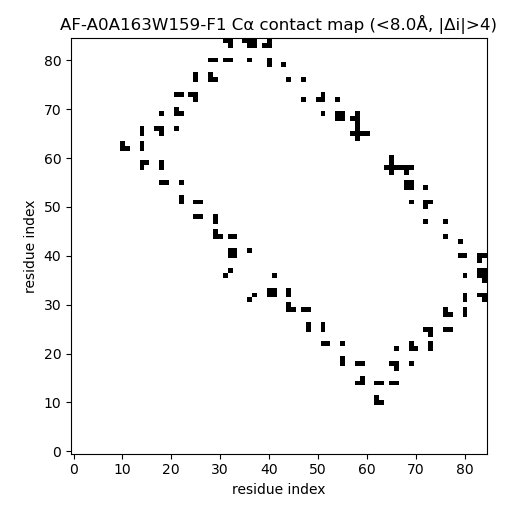 CA 1
ATOM 529 C C . ILE A 1 72 ? 4.411 2.076 2.426 1.00 98.38 72 ILE A C 1
ATOM 531 O O . ILE A 1 72 ? 5.385 2.319 1.713 1.00 98.38 72 ILE A O 1
ATOM 535 N N . VAL A 1 73 ? 3.314 1.469 1.962 1.00 98.56 73 VAL A N 1
ATOM 536 C CA . VAL A 1 73 ? 3.180 1.035 0.564 1.00 98.56 73 VAL A CA 1
ATOM 537 C C . VAL A 1 73 ? 3.248 2.229 -0.387 1.00 98.56 73 VAL A C 1
ATOM 539 O O . VAL A 1 73 ? 3.978 2.166 -1.373 1.00 98.56 73 VAL A O 1
ATOM 542 N N . PHE A 1 74 ? 2.567 3.335 -0.080 1.00 98.69 74 PHE A N 1
ATOM 543 C CA . PHE A 1 74 ? 2.617 4.558 -0.883 1.00 98.69 74 PHE A CA 1
ATOM 544 C C . PHE A 1 74 ? 4.045 5.095 -1.040 1.00 98.69 74 PHE A C 1
ATOM 546 O O . PHE A 1 74 ? 4.491 5.340 -2.160 1.00 98.69 74 PHE A O 1
ATOM 553 N N . VAL A 1 75 ? 4.787 5.224 0.064 1.00 98.75 75 VAL A N 1
ATOM 554 C CA . VAL A 1 75 ? 6.170 5.728 0.054 1.00 98.75 75 VAL A CA 1
ATOM 555 C C . VAL A 1 75 ? 7.080 4.812 -0.761 1.00 98.75 75 VAL A C 1
ATOM 557 O O . VAL A 1 75 ? 7.826 5.293 -1.611 1.00 98.75 75 VAL A O 1
ATOM 560 N N . LEU A 1 76 ? 6.988 3.494 -0.561 1.00 98.69 76 LEU A N 1
ATOM 561 C CA . LEU A 1 76 ? 7.758 2.525 -1.345 1.00 98.69 76 LEU A CA 1
ATOM 562 C C . LEU A 1 76 ? 7.412 2.597 -2.837 1.00 98.69 76 LEU A C 1
ATOM 564 O O . LEU A 1 76 ? 8.310 2.558 -3.672 1.00 98.69 76 LEU A O 1
ATOM 568 N N . THR A 1 77 ? 6.131 2.759 -3.172 1.00 98.69 77 THR A N 1
ATOM 569 C CA . THR A 1 77 ? 5.672 2.886 -4.563 1.00 98.69 77 THR A CA 1
ATOM 570 C C . THR A 1 77 ? 6.223 4.156 -5.204 1.00 98.69 77 THR A C 1
ATOM 572 O O . THR A 1 77 ? 6.705 4.106 -6.328 1.00 98.69 77 THR A O 1
ATOM 575 N N . GLY A 1 78 ? 6.226 5.279 -4.478 1.00 98.56 78 GLY A N 1
ATOM 576 C CA . GLY A 1 78 ? 6.828 6.532 -4.935 1.0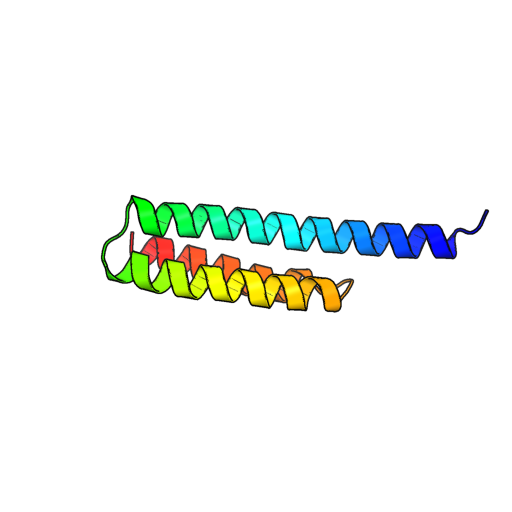0 98.56 78 GLY A CA 1
ATOM 577 C C . GLY A 1 78 ? 8.334 6.412 -5.178 1.00 98.56 78 GLY A C 1
ATOM 578 O O . GLY A 1 78 ? 8.822 6.862 -6.211 1.00 98.56 78 GLY A O 1
ATOM 579 N N . ILE A 1 79 ? 9.067 5.750 -4.276 1.00 98.69 79 ILE A N 1
ATOM 580 C CA . ILE A 1 79 ? 10.502 5.477 -4.461 1.00 98.69 79 ILE A CA 1
ATOM 581 C C . ILE A 1 79 ? 10.724 4.613 -5.707 1.00 98.69 79 ILE A C 1
ATOM 583 O O . ILE A 1 79 ? 11.566 4.942 -6.537 1.00 98.69 79 ILE A O 1
ATOM 587 N N . LEU A 1 80 ? 9.960 3.531 -5.869 1.00 98.31 80 LEU A N 1
ATOM 588 C CA . LEU A 1 80 ? 10.071 2.659 -7.038 1.00 98.31 80 LEU A CA 1
ATOM 589 C C . LEU A 1 80 ? 9.735 3.400 -8.332 1.00 98.31 80 LEU A C 1
ATOM 591 O O . LEU A 1 80 ? 10.440 3.219 -9.320 1.00 98.31 80 LEU A O 1
ATOM 595 N N . ALA A 1 81 ? 8.719 4.261 -8.328 1.00 98.12 81 ALA A N 1
ATOM 596 C CA . ALA A 1 81 ? 8.388 5.090 -9.478 1.00 98.12 81 ALA A CA 1
ATOM 597 C C . ALA A 1 81 ? 9.557 6.011 -9.859 1.00 98.12 81 ALA A C 1
ATOM 599 O O . ALA A 1 81 ? 9.957 6.002 -11.013 1.00 98.12 81 ALA A O 1
ATOM 600 N N . ILE A 1 82 ? 10.173 6.711 -8.897 1.00 98.12 82 ILE A N 1
ATOM 601 C CA . ILE A 1 82 ? 11.345 7.579 -9.145 1.00 98.12 82 ILE A CA 1
ATOM 602 C C . ILE A 1 82 ? 12.531 6.801 -9.741 1.00 98.12 82 ILE A C 1
ATOM 604 O O . ILE A 1 82 ? 13.304 7.355 -10.515 1.00 98.12 82 ILE A O 1
ATOM 608 N N . LEU A 1 83 ? 12.714 5.538 -9.352 1.00 97.50 83 LEU A N 1
ATOM 609 C CA . LEU A 1 83 ? 13.863 4.732 -9.774 1.00 97.50 83 LEU A CA 1
ATOM 610 C C . LEU A 1 83 ? 13.648 3.966 -11.086 1.00 97.50 83 LEU A C 1
ATOM 612 O O . LEU A 1 83 ? 14.626 3.491 -11.662 1.00 97.50 83 LEU A O 1
ATOM 616 N N . THR A 1 84 ? 12.400 3.761 -11.518 1.00 95.44 84 THR A N 1
ATOM 617 C CA . THR A 1 84 ? 12.075 2.824 -12.614 1.00 95.44 84 THR A CA 1
ATOM 618 C C . THR A 1 84 ? 11.290 3.432 -13.774 1.00 95.44 84 THR A C 1
ATOM 620 O O . THR A 1 84 ? 11.203 2.788 -14.825 1.00 95.44 84 THR A O 1
ATOM 623 N N . VAL A 1 85 ? 10.729 4.630 -13.590 1.00 92.62 85 VAL A N 1
ATOM 624 C CA . VAL A 1 85 ? 10.071 5.443 -14.626 1.00 92.62 85 VAL A CA 1
ATOM 625 C C . VAL A 1 85 ? 11.042 6.514 -15.094 1.00 92.62 85 VAL A C 1
ATOM 627 O O . VAL A 1 85 ? 11.232 6.612 -16.323 1.00 92.62 85 VAL A O 1
#

Foldseek 3Di:
DCVVVVVVVVLLVVLLVLLVVLLVLLLVLLVLLCPPFDPQSPVVSVVLNVQSVVLSVQLSVPGPCSNPSSVVSSVVSVVSSVVTD

Solvent-accessible surface area (backbone atoms only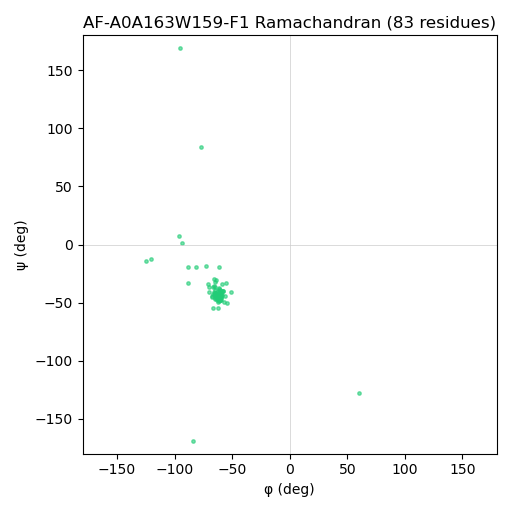 — not comparable to full-atom values): 4280 Å² total; per-residue (Å²): 129,73,56,68,65,51,50,56,49,49,54,51,52,53,34,47,52,50,28,50,52,38,41,52,54,35,49,54,50,30,51,47,16,57,74,64,26,49,75,67,18,40,55,48,24,54,54,46,51,54,47,34,55,53,23,36,57,52,14,65,73,51,44,94,64,10,46,52,54,24,45,54,46,31,54,53,45,51,53,50,38,74,75,38,80

Radius of gyration: 15.29 Å; Cα contacts (8 Å, |Δi|>4): 94; chains: 1; bounding box: 42×18×41 Å

Secondary structure (DSSP, 8-state):
--HHHHHHHHHHHHHHHHHHHHHHHHHHHHHHHHHH--HHHHHHHHHHHHHHHHHHHHHHHSGGGTTHHHHHHHHHHHHHHHHH-